Protein AF-A0A1S8KI86-F1 (afdb_monomer_lite)

Sequence (81 aa):
ISARYVGEEPLSPMTRSYNDILETILPPEIKVHVLARKKTEQHQVISASQVRKAYLAGQLEKIKYMVPETTYQYLKNKRER

Structure (mmCIF, N/CA/C/O backbone):
data_AF-A0A1S8KI86-F1
#
_entry.id   AF-A0A1S8KI86-F1
#
loop_
_atom_site.group_PDB
_atom_site.id
_atom_site.type_symbol
_atom_site.label_atom_id
_atom_site.label_alt_id
_atom_site.label_comp_id
_atom_site.label_asym_id
_atom_site.label_entity_id
_atom_site.label_seq_id
_atom_site.pdbx_PDB_ins_code
_atom_site.Cartn_x
_atom_site.Cartn_y
_atom_site.Cartn_z
_atom_site.occupancy
_atom_site.B_iso_or_equiv
_atom_site.auth_seq_id
_atom_site.auth_comp_id
_atom_site.auth_asym_id
_atom_site.auth_atom_id
_atom_site.pdbx_PDB_model_num
ATOM 1 N N . ILE A 1 1 ? 20.207 5.860 -9.528 1.00 78.50 1 ILE A N 1
ATOM 2 C CA . ILE A 1 1 ? 19.141 4.901 -9.138 1.00 78.50 1 ILE A CA 1
ATOM 3 C C . ILE A 1 1 ? 18.996 3.923 -10.297 1.00 78.50 1 ILE A C 1
ATOM 5 O O . ILE A 1 1 ? 18.813 4.409 -11.400 1.00 78.50 1 ILE A O 1
ATOM 9 N N . SER A 1 2 ? 19.140 2.611 -10.085 1.00 93.69 2 SER A N 1
ATOM 10 C CA . SER A 1 2 ? 19.150 1.587 -11.156 1.00 93.69 2 SER A CA 1
ATOM 11 C C . SER A 1 2 ? 17.921 0.667 -11.171 1.00 93.69 2 SER A C 1
ATOM 13 O O . SER A 1 2 ? 17.735 -0.111 -12.103 1.00 93.69 2 SER A O 1
ATOM 15 N N . ALA A 1 3 ? 17.077 0.732 -10.140 1.00 95.31 3 ALA A N 1
ATOM 16 C CA . ALA A 1 3 ? 15.905 -0.122 -10.002 1.00 95.31 3 ALA A CA 1
ATOM 17 C C . ALA A 1 3 ? 14.730 0.651 -9.403 1.00 95.31 3 ALA A C 1
ATOM 19 O O . ALA A 1 3 ? 14.915 1.538 -8.565 1.00 95.31 3 ALA A O 1
ATOM 20 N N . ARG A 1 4 ? 13.518 0.279 -9.813 1.00 95.31 4 ARG A N 1
ATOM 21 C CA . ARG A 1 4 ? 12.259 0.817 -9.303 1.00 95.31 4 ARG A CA 1
ATOM 22 C C . ARG A 1 4 ? 11.360 -0.325 -8.846 1.00 95.31 4 ARG A C 1
ATOM 24 O O . ARG A 1 4 ? 11.063 -1.221 -9.625 1.00 95.31 4 ARG A O 1
ATOM 31 N N . TYR A 1 5 ? 10.903 -0.262 -7.598 1.00 94.31 5 TYR A N 1
ATOM 32 C CA . TYR A 1 5 ? 9.999 -1.252 -7.016 1.00 94.31 5 TYR A CA 1
ATOM 33 C C . TYR A 1 5 ? 8.600 -0.664 -6.905 1.00 94.31 5 TYR A C 1
ATOM 35 O O . TYR A 1 5 ? 8.414 0.406 -6.323 1.00 94.31 5 TYR A O 1
ATOM 43 N N . VAL A 1 6 ? 7.621 -1.366 -7.460 1.00 93.31 6 VAL A N 1
ATOM 44 C CA . VAL A 1 6 ? 6.204 -1.009 -7.377 1.00 93.31 6 VAL A CA 1
ATOM 45 C C . VAL A 1 6 ? 5.416 -2.202 -6.857 1.00 93.31 6 VAL A C 1
ATOM 47 O O . VAL A 1 6 ? 5.832 -3.348 -7.002 1.00 93.31 6 VAL A O 1
ATOM 50 N N . GLY A 1 7 ? 4.286 -1.945 -6.206 1.00 91.44 7 GLY A N 1
ATOM 51 C CA . GLY A 1 7 ? 3.371 -3.009 -5.805 1.00 91.44 7 GLY A CA 1
ATOM 52 C C . GLY A 1 7 ? 2.437 -3.386 -6.949 1.00 91.44 7 GLY A C 1
ATOM 53 O O . GLY A 1 7 ? 1.999 -2.523 -7.711 1.00 91.44 7 GLY A O 1
ATOM 54 N N . GLU A 1 8 ? 2.076 -4.661 -7.026 1.00 89.94 8 GLU A N 1
ATOM 55 C CA . GLU A 1 8 ? 0.955 -5.120 -7.833 1.00 89.94 8 GLU A CA 1
ATOM 56 C C . GLU A 1 8 ? -0.327 -4.409 -7.375 1.00 89.94 8 GLU A C 1
ATOM 58 O O . GLU A 1 8 ? -0.628 -4.310 -6.175 1.00 89.94 8 GLU A O 1
ATOM 63 N N . GLU A 1 9 ? -1.106 -3.914 -8.333 1.00 84.69 9 GLU A N 1
ATOM 64 C CA . GLU A 1 9 ? -2.364 -3.233 -8.055 1.00 84.69 9 GLU A CA 1
ATOM 65 C C . GLU A 1 9 ? -3.517 -3.879 -8.827 1.00 84.69 9 GLU A C 1
ATOM 67 O O . GLU A 1 9 ? -3.863 -3.452 -9.929 1.00 84.69 9 GLU A O 1
ATOM 72 N N . PRO A 1 10 ? -4.141 -4.925 -8.255 1.00 75.12 10 PRO A N 1
ATOM 73 C CA . PRO A 1 10 ? -5.267 -5.583 -8.887 1.00 75.12 10 PRO A CA 1
ATOM 74 C C . PRO A 1 10 ? -6.592 -4.848 -8.686 1.00 75.12 10 PRO A C 1
ATOM 76 O O . PRO A 1 10 ? -7.557 -5.167 -9.373 1.00 75.12 10 PRO A O 1
ATOM 79 N N . LEU A 1 11 ? -6.659 -3.882 -7.763 1.00 78.25 1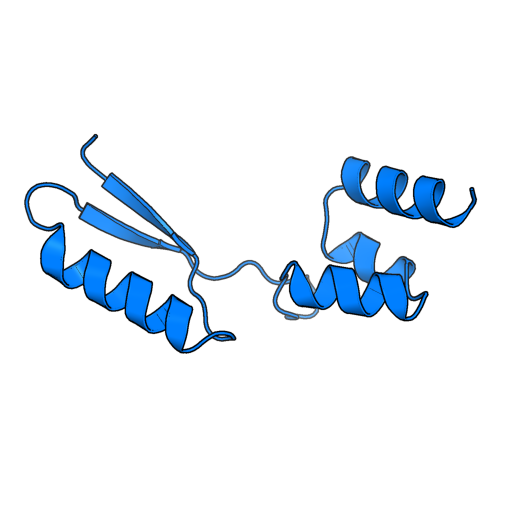1 LEU A N 1
ATOM 80 C CA . LEU A 1 11 ? -7.911 -3.235 -7.370 1.00 78.25 11 LEU A CA 1
ATOM 81 C C . LEU A 1 11 ? -8.160 -1.904 -8.095 1.00 78.25 11 LEU A C 1
ATOM 83 O O . LEU A 1 11 ? -9.271 -1.385 -8.026 1.00 78.25 11 LEU A O 1
ATOM 87 N N . SER A 1 12 ? -7.149 -1.341 -8.763 1.00 84.31 12 SER A N 1
ATOM 88 C CA . SER A 1 12 ? -7.229 -0.060 -9.476 1.00 84.31 12 SER A CA 1
ATOM 89 C C . SER A 1 12 ? -6.692 -0.210 -10.903 1.00 84.31 12 SER A C 1
ATOM 91 O O . SER A 1 12 ? -5.474 -0.289 -11.082 1.00 84.31 12 SER A O 1
ATOM 93 N N . PRO A 1 13 ? -7.566 -0.208 -11.930 1.00 87.44 13 PRO A N 1
ATOM 94 C CA . PRO A 1 13 ? -7.141 -0.287 -13.328 1.00 87.44 13 PRO A CA 1
ATOM 95 C C . PRO A 1 13 ? -6.170 0.833 -13.716 1.00 87.44 13 PRO A C 1
ATOM 97 O O . PRO A 1 13 ? -5.152 0.573 -14.344 1.00 87.44 13 PRO A O 1
ATOM 100 N N . MET A 1 14 ? -6.427 2.062 -13.255 1.00 88.81 14 MET A N 1
ATOM 101 C CA . MET A 1 14 ? -5.564 3.219 -13.525 1.00 88.81 14 MET A CA 1
ATOM 102 C C . MET A 1 14 ? -4.146 3.023 -12.985 1.00 88.81 14 MET A C 1
ATOM 104 O O . MET A 1 14 ? -3.161 3.341 -13.645 1.00 88.81 14 MET A O 1
ATOM 108 N N . THR A 1 15 ? -4.029 2.487 -11.773 1.00 86.19 15 THR A N 1
ATOM 109 C CA . THR A 1 15 ? -2.724 2.245 -11.151 1.00 86.19 15 THR A CA 1
ATOM 110 C C . THR A 1 15 ? -2.017 1.043 -11.776 1.00 86.19 15 THR A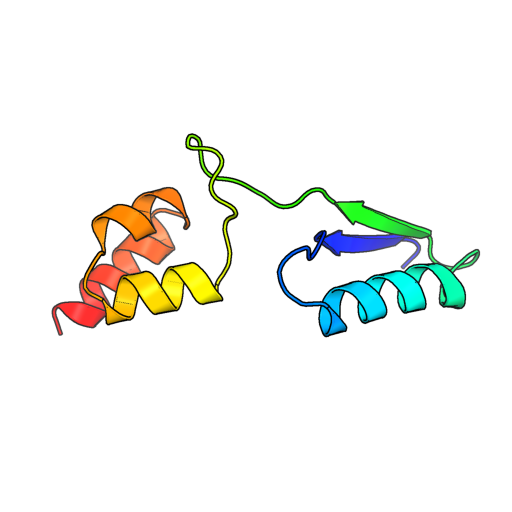 C 1
ATOM 112 O O . THR A 1 15 ? -0.794 1.042 -11.860 1.00 86.19 15 THR A O 1
ATOM 115 N N . ARG A 1 16 ? -2.762 0.042 -12.262 1.00 89.75 16 ARG A N 1
ATOM 116 C CA . ARG A 1 16 ? -2.189 -1.037 -13.073 1.00 89.75 16 ARG A CA 1
ATOM 117 C C . ARG A 1 16 ? -1.561 -0.477 -14.351 1.00 89.75 16 ARG A C 1
ATOM 119 O O . ARG A 1 16 ? -0.380 -0.703 -14.567 1.00 89.75 16 ARG A O 1
ATOM 126 N N . SER A 1 17 ? -2.291 0.348 -15.106 1.00 91.38 17 SER A N 1
ATOM 127 C CA . SER A 1 17 ? -1.755 0.990 -16.314 1.00 91.38 17 SER A CA 1
ATOM 128 C C . SER A 1 17 ? -0.535 1.868 -16.030 1.00 91.38 17 SER A C 1
ATOM 130 O O . SER A 1 17 ? 0.374 1.942 -16.849 1.00 91.38 17 SER A O 1
ATOM 132 N N . TYR A 1 18 ? -0.471 2.507 -14.857 1.00 92.25 18 TYR A N 1
ATOM 133 C CA . TYR A 1 18 ? 0.733 3.218 -14.429 1.00 92.25 18 TYR A CA 1
ATOM 134 C C . TYR A 1 18 ? 1.954 2.289 -14.332 1.00 92.25 18 TYR A C 1
ATOM 136 O O . TYR A 1 18 ? 3.019 2.651 -14.826 1.00 92.25 18 TYR A O 1
ATOM 144 N N . ASN A 1 19 ? 1.810 1.095 -13.745 1.00 93.19 19 ASN A N 1
ATOM 145 C CA . ASN A 1 19 ? 2.895 0.112 -13.693 1.00 93.19 19 ASN A CA 1
ATOM 146 C C . ASN A 1 19 ? 3.305 -0.348 -15.102 1.00 93.19 19 ASN A C 1
ATOM 148 O O . ASN A 1 19 ? 4.497 -0.353 -15.392 1.00 93.19 19 ASN A O 1
ATOM 152 N N . ASP A 1 20 ? 2.338 -0.637 -15.978 1.00 93.00 20 ASP A N 1
ATOM 153 C CA . ASP A 1 20 ? 2.598 -1.085 -17.357 1.00 93.00 20 ASP A CA 1
ATOM 154 C C . ASP A 1 20 ? 3.404 -0.033 -18.150 1.00 93.00 20 ASP A C 1
ATOM 156 O O . ASP A 1 20 ? 4.367 -0.342 -18.858 1.00 93.00 20 ASP A O 1
ATOM 160 N N . ILE A 1 21 ? 3.054 1.249 -17.985 1.00 96.00 21 ILE A N 1
ATOM 161 C CA . ILE A 1 21 ? 3.792 2.364 -18.592 1.00 96.00 21 ILE A CA 1
ATOM 162 C C . ILE A 1 21 ? 5.215 2.430 -18.033 1.00 96.00 21 ILE A C 1
ATOM 164 O O . ILE A 1 21 ? 6.159 2.591 -18.804 1.00 96.00 21 ILE A O 1
ATOM 168 N N . LEU A 1 22 ? 5.397 2.287 -16.714 1.00 94.94 22 LEU A N 1
ATOM 169 C CA . LEU A 1 22 ? 6.731 2.297 -16.107 1.00 94.94 22 LEU A CA 1
ATOM 170 C C . LEU A 1 22 ? 7.614 1.168 -16.643 1.00 94.94 22 LEU A C 1
ATOM 172 O O . LEU A 1 22 ? 8.785 1.411 -16.921 1.00 94.94 22 LEU A O 1
ATOM 176 N N . GLU A 1 23 ? 7.068 -0.037 -16.803 1.00 94.69 23 GLU A N 1
ATOM 177 C CA . GLU A 1 23 ? 7.788 -1.178 -17.383 1.00 94.69 23 GLU A CA 1
ATOM 178 C C . GLU A 1 23 ? 8.183 -0.944 -18.846 1.00 94.69 23 GLU A C 1
ATOM 180 O O . GLU A 1 23 ? 9.177 -1.503 -19.300 1.00 94.69 23 GLU A O 1
ATOM 185 N N . THR A 1 24 ? 7.456 -0.083 -19.561 1.00 95.69 24 THR A N 1
ATOM 186 C CA . THR A 1 24 ? 7.733 0.249 -20.964 1.00 95.69 24 THR A CA 1
ATOM 187 C C . THR A 1 24 ? 8.795 1.342 -21.118 1.00 95.69 24 THR A C 1
ATOM 189 O O . THR A 1 24 ? 9.652 1.234 -21.989 1.00 95.69 24 THR A O 1
ATOM 192 N N . 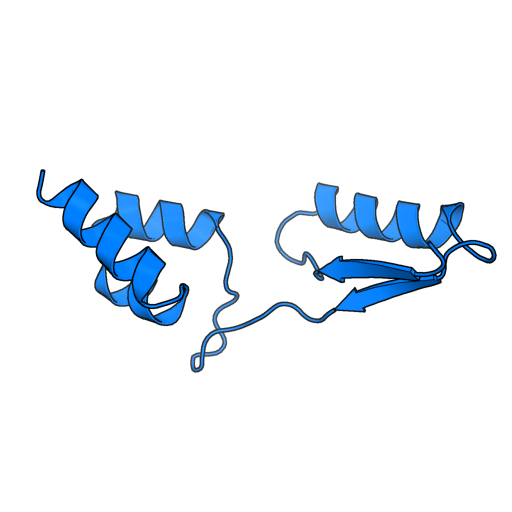ILE A 1 25 ? 8.742 2.409 -20.311 1.00 96.88 25 ILE A N 1
ATOM 193 C CA . ILE A 1 25 ? 9.534 3.634 -20.559 1.00 96.88 25 ILE A CA 1
ATOM 194 C C . ILE A 1 25 ? 10.863 3.707 -19.803 1.00 96.88 25 ILE A C 1
ATOM 196 O O . ILE A 1 25 ? 11.673 4.583 -20.090 1.00 96.88 25 ILE A O 1
ATOM 200 N N . LEU A 1 26 ? 11.042 2.885 -18.767 1.00 95.50 26 LEU A N 1
ATOM 201 C CA . LEU A 1 26 ? 12.200 2.959 -17.872 1.00 95.50 26 LEU A CA 1
ATOM 202 C C . LEU A 1 26 ? 13.364 2.021 -18.234 1.00 95.50 26 LEU A C 1
ATOM 204 O O . LEU A 1 26 ? 14.504 2.390 -17.942 1.00 95.50 26 LEU A O 1
ATOM 208 N N . PRO A 1 27 ? 13.140 0.822 -18.803 1.00 94.38 27 PRO A N 1
ATOM 209 C CA . PRO A 1 27 ? 14.240 -0.023 -19.252 1.00 94.38 27 PRO A CA 1
ATOM 210 C C . PRO A 1 27 ? 14.925 0.512 -20.524 1.00 94.38 27 PRO A C 1
ATOM 212 O O . PRO A 1 27 ? 14.247 1.078 -21.380 1.00 94.38 27 PRO A O 1
ATOM 215 N N . PRO A 1 28 ? 16.229 0.223 -20.712 1.00 92.38 28 PRO A N 1
ATOM 216 C CA . PRO A 1 28 ? 17.086 -0.594 -19.844 1.00 92.38 28 PRO A CA 1
ATOM 217 C C . PRO A 1 28 ? 17.727 0.164 -18.668 1.00 92.38 28 PRO A C 1
ATOM 219 O O . PRO A 1 28 ? 18.294 -0.483 -17.788 1.00 92.38 28 PRO A O 1
ATOM 222 N N . GLU A 1 29 ? 17.656 1.497 -18.626 1.00 96.38 29 GLU A N 1
ATOM 223 C CA . GLU A 1 29 ? 18.365 2.333 -17.645 1.00 96.38 29 GLU A CA 1
ATOM 224 C C . GLU A 1 29 ? 17.902 2.073 -16.207 1.00 96.38 29 GLU A C 1
ATOM 226 O O . GLU A 1 29 ? 18.702 2.113 -15.266 1.00 96.38 29 GLU A O 1
ATOM 231 N N . ILE A 1 30 ? 16.606 1.802 -16.025 1.00 96.56 30 ILE A N 1
ATOM 232 C CA . ILE A 1 30 ? 16.003 1.488 -14.732 1.00 96.56 30 ILE A CA 1
ATOM 233 C C . ILE A 1 30 ? 15.158 0.222 -14.859 1.00 96.56 30 ILE A C 1
ATOM 235 O O . ILE A 1 30 ? 14.120 0.194 -15.520 1.00 96.56 30 ILE A O 1
ATOM 239 N N . LYS A 1 31 ? 15.559 -0.827 -14.138 1.00 96.00 31 LYS A N 1
ATOM 240 C CA . LYS A 1 31 ? 14.791 -2.073 -14.072 1.00 96.00 31 LYS A CA 1
ATOM 241 C C . LYS A 1 31 ? 13.568 -1.907 -13.174 1.00 96.00 31 LYS A C 1
ATOM 243 O O . LYS A 1 31 ? 13.693 -1.516 -12.011 1.00 96.00 31 LYS A O 1
ATOM 248 N N . VAL A 1 32 ? 12.391 -2.239 -13.693 1.00 96.00 32 VAL A N 1
ATOM 249 C CA . VAL A 1 32 ? 11.140 -2.202 -12.929 1.00 96.00 32 VAL A CA 1
ATOM 250 C C . VAL A 1 32 ? 10.854 -3.576 -12.329 1.00 96.00 32 VAL A C 1
ATOM 252 O O . VAL A 1 32 ? 10.984 -4.602 -12.991 1.00 96.00 32 VAL A O 1
ATOM 255 N N . HIS A 1 33 ? 10.503 -3.588 -11.046 1.00 94.94 33 HIS A N 1
ATOM 256 C CA . HIS A 1 33 ? 10.161 -4.778 -10.281 1.00 94.94 33 HIS A CA 1
ATOM 257 C C . HIS A 1 33 ? 8.765 -4.616 -9.681 1.00 94.94 33 HIS A C 1
ATOM 259 O O . HIS A 1 33 ? 8.563 -3.788 -8.788 1.00 94.94 33 HIS A O 1
ATOM 265 N N . VAL A 1 34 ? 7.816 -5.431 -10.140 1.00 93.19 34 VAL A N 1
ATOM 266 C CA . VAL A 1 34 ? 6.467 -5.497 -9.571 1.00 93.19 34 VAL A CA 1
ATOM 267 C C . VAL A 1 34 ? 6.441 -6.553 -8.468 1.00 93.19 34 VAL A C 1
ATOM 269 O O . VAL A 1 34 ? 6.662 -7.738 -8.706 1.00 93.19 34 VAL A O 1
ATOM 272 N N . LEU A 1 35 ? 6.191 -6.117 -7.237 1.00 93.81 35 LEU A N 1
ATOM 273 C CA . LEU A 1 35 ? 6.100 -6.976 -6.063 1.00 93.81 35 LEU A CA 1
ATOM 274 C C . LEU A 1 35 ? 4.654 -7.418 -5.844 1.00 93.81 35 LEU A C 1
ATOM 276 O O . LEU A 1 35 ? 3.738 -6.595 -5.874 1.00 93.81 35 LEU A O 1
ATOM 280 N N . ALA A 1 36 ? 4.458 -8.706 -5.560 1.00 91.62 36 ALA A N 1
ATOM 281 C CA . ALA A 1 36 ? 3.143 -9.249 -5.242 1.00 91.62 36 ALA A CA 1
ATOM 282 C C . ALA A 1 36 ? 2.498 -8.495 -4.071 1.00 91.62 36 ALA A C 1
ATOM 284 O O . ALA A 1 36 ? 3.155 -8.122 -3.090 1.00 91.62 36 ALA A O 1
ATOM 285 N N . ARG A 1 37 ? 1.186 -8.274 -4.160 1.00 90.56 37 ARG A N 1
ATOM 286 C CA . ARG A 1 37 ? 0.479 -7.505 -3.137 1.00 90.56 37 ARG A CA 1
ATOM 287 C C . ARG A 1 37 ? 0.403 -8.269 -1.817 1.00 90.56 37 ARG A C 1
ATOM 289 O O . ARG A 1 37 ? 0.017 -9.437 -1.784 1.00 90.56 37 ARG A O 1
ATOM 296 N N . LYS A 1 38 ? 0.701 -7.583 -0.710 1.00 90.56 38 LYS A N 1
ATOM 297 C CA . LYS A 1 38 ? 0.595 -8.166 0.633 1.00 90.56 38 LYS A CA 1
ATOM 298 C C . LYS A 1 38 ? -0.862 -8.520 0.954 1.00 90.56 38 LYS A C 1
ATOM 300 O O . LYS A 1 38 ? -1.778 -7.732 0.700 1.00 90.56 38 LYS A O 1
ATOM 305 N N . LYS A 1 39 ? -1.059 -9.697 1.543 1.00 90.69 39 LYS A N 1
ATOM 306 C CA . LYS A 1 39 ? -2.356 -10.211 1.994 1.00 90.69 39 LYS A CA 1
ATOM 307 C C . LYS A 1 39 ? -2.304 -10.507 3.494 1.00 90.69 39 LYS A C 1
ATOM 309 O O . LYS A 1 39 ? -1.217 -10.688 4.043 1.00 90.69 39 LYS A O 1
ATOM 314 N N . THR A 1 40 ? -3.460 -10.515 4.148 1.00 88.38 40 THR A N 1
ATOM 315 C CA . THR A 1 40 ? -3.614 -11.046 5.507 1.00 88.38 40 THR A CA 1
ATOM 316 C C . THR A 1 40 ? -3.498 -12.572 5.486 1.00 88.38 40 THR A C 1
ATOM 318 O O . THR A 1 40 ? -3.541 -13.191 4.419 1.00 88.38 40 THR A O 1
ATOM 321 N N . GLU A 1 41 ? -3.409 -13.196 6.660 1.00 85.56 41 GLU A N 1
ATOM 322 C CA . GLU A 1 41 ? -3.423 -14.662 6.797 1.00 85.56 41 GLU A CA 1
ATOM 323 C C . GLU A 1 41 ? -4.696 -15.292 6.200 1.00 85.56 41 GLU A C 1
ATOM 325 O O . GLU A 1 41 ? -4.666 -16.379 5.629 1.00 85.56 41 GLU A O 1
ATOM 330 N N . GLN A 1 42 ? -5.814 -14.563 6.222 1.00 84.38 42 GLN A N 1
ATOM 331 C CA . GLN A 1 42 ? -7.092 -14.960 5.622 1.00 84.38 42 GLN A CA 1
ATOM 332 C C . GLN A 1 42 ? -7.173 -14.642 4.116 1.00 84.38 42 GLN A C 1
ATOM 334 O O . GLN A 1 42 ? -8.264 -14.536 3.563 1.00 84.38 42 GLN A O 1
ATOM 339 N N . HIS A 1 43 ? -6.031 -14.455 3.445 1.00 84.31 43 HIS A N 1
ATOM 340 C CA . HIS A 1 43 ? -5.918 -14.170 2.008 1.00 84.31 43 HIS A CA 1
ATOM 341 C C . HIS A 1 43 ? -6.589 -12.869 1.541 1.00 84.31 43 HIS A C 1
ATOM 343 O O . HIS A 1 43 ? -6.720 -12.625 0.337 1.00 84.31 43 HIS A O 1
ATOM 349 N N . GLN A 1 44 ? -6.961 -11.984 2.465 1.00 85.19 44 GLN A N 1
ATOM 350 C CA . GLN A 1 44 ? -7.527 -10.694 2.110 1.00 85.19 44 GLN A CA 1
ATOM 351 C C . GLN A 1 44 ? -6.409 -9.741 1.694 1.00 85.19 44 GLN A C 1
ATOM 353 O O . GLN A 1 44 ? -5.432 -9.560 2.414 1.00 85.19 44 GLN A O 1
ATOM 358 N N . VAL A 1 45 ? -6.548 -9.099 0.535 1.00 87.69 45 VAL A N 1
ATOM 359 C CA . VAL A 1 45 ? -5.619 -8.044 0.111 1.00 87.69 45 VAL A CA 1
ATOM 360 C C . VAL A 1 45 ? -5.550 -6.955 1.182 1.00 87.69 45 VAL A C 1
ATOM 362 O O . VAL A 1 45 ? -6.581 -6.519 1.683 1.00 87.69 45 VAL A O 1
ATOM 365 N N . ILE A 1 46 ? -4.343 -6.499 1.518 1.00 90.81 46 ILE A N 1
ATOM 366 C CA . ILE A 1 46 ? -4.149 -5.339 2.387 1.00 90.81 46 ILE A CA 1
ATOM 367 C C . ILE A 1 46 ? -4.140 -4.083 1.510 1.00 90.81 46 ILE A C 1
ATOM 369 O O . ILE A 1 46 ? -3.350 -3.966 0.572 1.00 90.81 46 ILE A O 1
ATOM 373 N N . SER A 1 47 ? -5.037 -3.134 1.789 1.00 90.62 47 SER A N 1
ATOM 374 C CA . SER A 1 47 ? -5.080 -1.843 1.095 1.00 90.62 47 SER A CA 1
ATOM 375 C C . SER A 1 47 ? -5.556 -0.711 2.003 1.00 90.62 47 SER A C 1
ATOM 377 O O . SER A 1 47 ? -6.416 -0.897 2.866 1.00 90.62 47 SER A O 1
ATOM 379 N N . ALA A 1 48 ? -5.055 0.502 1.755 1.00 91.12 48 ALA A N 1
ATOM 380 C CA . ALA A 1 48 ? -5.459 1.689 2.508 1.00 91.12 48 ALA A CA 1
ATOM 381 C C . ALA A 1 48 ? -6.964 1.989 2.368 1.00 91.12 48 ALA A C 1
ATOM 383 O O . ALA A 1 48 ? -7.603 2.443 3.315 1.00 91.12 48 ALA A O 1
ATOM 384 N N . SER A 1 49 ? -7.555 1.698 1.204 1.00 90.50 49 SER A N 1
ATOM 385 C CA . SER A 1 49 ? -8.995 1.859 0.974 1.00 90.50 49 SER A CA 1
ATOM 386 C C . SER A 1 49 ? -9.829 0.935 1.85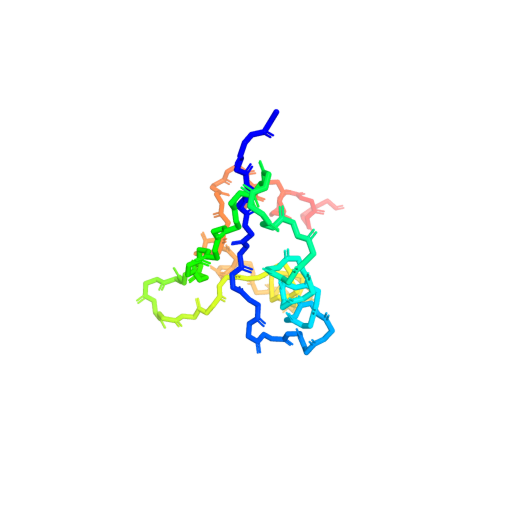8 1.00 90.50 49 SER A C 1
ATOM 388 O O . SER A 1 49 ? -10.833 1.378 2.411 1.00 90.50 49 SER A O 1
ATOM 390 N N . GLN A 1 50 ? -9.420 -0.323 2.040 1.00 91.44 50 GLN A N 1
ATOM 391 C CA . GLN A 1 50 ? -10.114 -1.241 2.948 1.00 91.44 50 GLN A CA 1
ATOM 392 C C . GLN A 1 50 ? -9.928 -0.850 4.414 1.00 91.44 50 GLN A C 1
ATOM 394 O O . GLN A 1 50 ? -10.907 -0.879 5.153 1.00 91.44 50 GLN A O 1
ATOM 399 N N . VAL A 1 51 ? -8.730 -0.408 4.815 1.00 94.69 51 VAL A N 1
ATOM 400 C CA . VAL A 1 51 ? -8.491 0.105 6.176 1.00 94.69 51 VAL A CA 1
ATOM 401 C C . VAL A 1 51 ? -9.419 1.284 6.479 1.00 94.69 51 VAL A C 1
ATOM 403 O O . VAL A 1 51 ? -10.113 1.267 7.492 1.00 94.69 51 VAL A O 1
ATOM 406 N N . ARG A 1 52 ? -9.515 2.272 5.575 1.00 95.38 52 ARG A N 1
ATOM 407 C CA . ARG A 1 52 ? -10.443 3.408 5.733 1.00 95.38 52 ARG A CA 1
ATOM 408 C C . ARG A 1 52 ? -11.903 2.961 5.803 1.00 95.38 52 ARG A C 1
ATOM 410 O O . ARG A 1 52 ? -12.628 3.432 6.671 1.00 95.38 52 ARG A O 1
ATOM 417 N N . LYS A 1 53 ? -12.334 2.039 4.932 1.00 95.06 53 LYS A N 1
ATOM 418 C CA . LYS A 1 53 ? -13.703 1.491 4.959 1.00 95.06 53 LYS A CA 1
ATOM 419 C C . LYS A 1 53 ? -14.015 0.805 6.293 1.00 95.06 53 LYS A C 1
ATOM 421 O O . LYS A 1 53 ? -15.054 1.087 6.879 1.00 95.06 53 LYS A O 1
ATOM 426 N N . ALA A 1 54 ? -13.120 -0.050 6.790 1.00 94.81 54 ALA A N 1
ATOM 427 C CA . ALA A 1 54 ? -13.286 -0.727 8.076 1.00 94.81 54 ALA A CA 1
ATOM 428 C C . ALA A 1 54 ? -13.302 0.265 9.249 1.00 94.81 54 ALA A C 1
ATOM 430 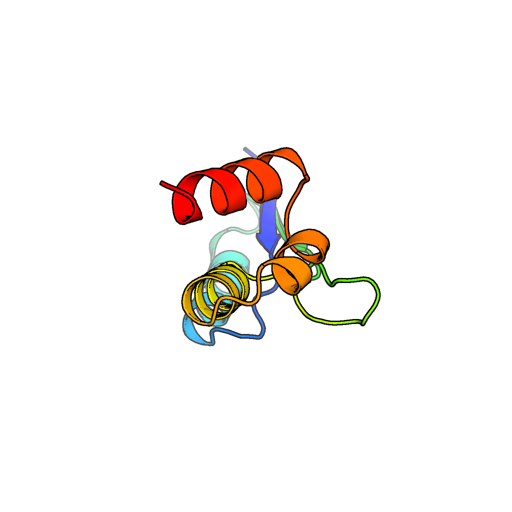O O . ALA A 1 54 ? -14.122 0.125 10.153 1.00 94.81 54 ALA A O 1
ATOM 431 N N . TYR A 1 55 ? -12.451 1.295 9.201 1.00 96.19 55 TYR A N 1
ATOM 432 C CA . TYR A 1 55 ? -12.396 2.349 10.214 1.00 96.19 55 TYR A CA 1
ATOM 433 C C . TYR A 1 55 ? -13.715 3.120 10.304 1.00 96.19 55 TYR A C 1
ATOM 435 O O . TYR A 1 55 ? -14.279 3.245 11.389 1.00 96.19 55 TYR A O 1
ATOM 443 N N . LEU A 1 56 ? -14.243 3.560 9.157 1.00 95.50 56 LEU A N 1
ATOM 444 C CA . LEU A 1 56 ? -15.526 4.263 9.067 1.00 95.50 56 LEU A CA 1
ATOM 445 C C . LEU A 1 56 ? -16.711 3.378 9.478 1.00 95.50 56 LEU A C 1
ATOM 447 O O . LEU A 1 56 ? -17.632 3.857 10.126 1.00 95.50 56 LEU A O 1
ATOM 451 N N . ALA A 1 57 ? -16.670 2.082 9.158 1.00 96.06 57 ALA A N 1
ATOM 452 C CA . ALA A 1 57 ? -17.682 1.108 9.575 1.00 96.06 57 ALA A CA 1
ATOM 453 C C . ALA A 1 57 ? -17.566 0.693 11.056 1.00 96.06 57 ALA A C 1
ATOM 455 O O . ALA A 1 57 ? -18.295 -0.182 11.517 1.00 96.06 57 ALA A O 1
ATOM 456 N N . GLY A 1 58 ? -16.608 1.256 11.792 1.00 94.38 58 GLY A N 1
ATOM 457 C CA . GLY A 1 58 ? -16.377 0.965 13.197 1.00 94.38 58 GLY A CA 1
ATOM 458 C C . GLY A 1 58 ? -15.741 -0.402 13.495 1.00 94.38 58 GLY A C 1
ATOM 459 O O . GLY A 1 58 ? -15.641 -0.791 14.659 1.00 94.38 58 GLY A O 1
ATOM 460 N N . GLN A 1 59 ? -15.267 -1.110 12.471 1.00 94.25 59 GLN A N 1
ATOM 461 C CA . GLN A 1 59 ? -14.748 -2.478 12.537 1.00 94.25 59 GLN A CA 1
ATOM 462 C C . GLN A 1 59 ? -13.244 -2.499 12.866 1.00 94.25 59 GLN A C 1
ATOM 464 O O . GLN A 1 59 ? -12.442 -3.004 12.080 1.00 94.25 59 GLN A O 1
ATOM 469 N N . LEU A 1 60 ? -12.845 -1.937 14.016 1.00 92.62 60 LEU A N 1
ATOM 470 C CA . LEU A 1 60 ? -11.426 -1.801 14.390 1.00 92.62 60 LEU A CA 1
ATOM 471 C C . LEU A 1 60 ? -10.683 -3.141 14.459 1.00 92.62 60 LEU A C 1
ATOM 473 O O . LEU A 1 60 ? -9.554 -3.216 13.982 1.00 92.62 60 LEU A O 1
ATOM 477 N N . GLU A 1 61 ? -11.318 -4.205 14.950 1.00 91.94 61 GLU A N 1
ATOM 478 C CA . GLU A 1 61 ? -10.683 -5.530 15.039 1.00 91.94 61 GLU A CA 1
ATOM 479 C C . GLU A 1 61 ? -10.187 -6.040 13.679 1.00 91.94 61 GLU A C 1
ATOM 481 O O . GLU A 1 61 ? -9.122 -6.642 13.589 1.00 91.94 61 GLU A O 1
ATOM 486 N N . LYS A 1 62 ? -10.888 -5.721 12.581 1.00 91.12 62 LYS A N 1
ATOM 487 C CA . LYS A 1 62 ? -10.428 -6.089 11.231 1.00 91.12 62 LYS A CA 1
ATOM 488 C C . LYS A 1 62 ? -9.159 -5.344 10.828 1.00 91.12 62 LYS A C 1
ATOM 490 O O . LYS A 1 62 ? -8.335 -5.889 10.102 1.00 91.12 62 LYS A O 1
ATOM 495 N N . ILE A 1 63 ? -8.991 -4.106 11.292 1.00 94.12 63 ILE A N 1
ATOM 496 C CA . ILE A 1 63 ? -7.839 -3.263 10.953 1.00 94.12 63 ILE A CA 1
ATOM 497 C C . ILE A 1 63 ? -6.560 -3.812 11.581 1.00 94.12 63 ILE A C 1
ATOM 499 O O . ILE A 1 63 ? -5.511 -3.726 10.946 1.00 94.12 63 ILE A O 1
ATOM 503 N N . LYS A 1 64 ? -6.645 -4.424 12.769 1.00 93.75 64 LYS A N 1
ATOM 504 C CA . LYS A 1 64 ? -5.502 -5.016 13.483 1.00 93.75 64 LYS A CA 1
ATOM 505 C C . LYS A 1 64 ? -4.690 -5.985 12.616 1.00 93.75 64 LYS A C 1
ATOM 507 O O . LYS A 1 64 ? -3.471 -6.016 12.706 1.00 93.75 64 LYS A O 1
ATOM 512 N N . TYR A 1 65 ? -5.352 -6.725 11.727 1.00 92.00 65 TYR A N 1
ATOM 513 C CA . TYR A 1 65 ? -4.703 -7.684 10.824 1.00 92.00 65 TYR A CA 1
ATOM 514 C C . TYR A 1 65 ? -4.143 -7.055 9.537 1.00 92.00 65 TYR A C 1
ATOM 516 O O . TYR A 1 65 ? -3.472 -7.727 8.757 1.00 92.00 65 TYR A O 1
ATOM 524 N N . MET A 1 66 ? -4.429 -5.776 9.280 1.00 93.12 66 MET A N 1
ATOM 525 C CA . MET A 1 66 ? -4.069 -5.081 8.039 1.00 93.12 66 MET A CA 1
ATOM 526 C C . MET A 1 66 ? -2.926 -4.079 8.210 1.00 93.12 66 MET A C 1
ATOM 528 O O . MET A 1 66 ? -2.312 -3.686 7.218 1.00 93.12 66 MET A O 1
ATOM 532 N N . VAL A 1 67 ? -2.654 -3.630 9.436 1.00 94.31 67 VAL A N 1
ATOM 533 C CA . VAL A 1 67 ? -1.671 -2.578 9.723 1.00 94.31 67 VAL A CA 1
ATOM 534 C C . VAL A 1 67 ? -0.746 -2.987 10.871 1.00 94.31 67 VAL A C 1
ATOM 536 O O . VAL A 1 67 ? -1.120 -3.832 11.678 1.00 94.31 67 VAL A O 1
ATOM 539 N N . PRO A 1 68 ? 0.456 -2.395 10.982 1.00 95.19 68 PRO A N 1
ATOM 540 C CA . PRO A 1 68 ? 1.306 -2.588 12.152 1.00 95.19 68 PRO A CA 1
ATOM 541 C C . PRO A 1 68 ? 0.620 -2.134 13.444 1.00 95.19 68 PRO A C 1
ATOM 543 O O . PRO A 1 68 ? -0.181 -1.196 13.430 1.00 95.19 68 PRO A O 1
ATOM 546 N N . GLU A 1 69 ? 1.019 -2.724 14.570 1.00 95.94 69 GLU A N 1
ATOM 547 C CA . GLU A 1 69 ? 0.451 -2.437 15.894 1.00 95.94 69 GLU A CA 1
ATOM 548 C C . GLU A 1 69 ? 0.449 -0.937 16.229 1.00 95.94 69 GLU A C 1
ATOM 550 O O . GLU A 1 69 ? -0.555 -0.392 16.677 1.00 95.94 69 GLU A O 1
ATOM 555 N N . THR A 1 70 ? 1.534 -0.225 15.916 1.00 97.44 70 THR A N 1
ATOM 556 C CA . THR A 1 70 ? 1.638 1.227 16.141 1.00 97.44 70 THR A CA 1
ATOM 557 C C . THR A 1 70 ? 0.552 2.018 15.406 1.00 97.44 70 THR A C 1
ATOM 559 O O . THR A 1 70 ? -0.009 2.968 15.950 1.00 97.44 70 THR A O 1
ATOM 562 N N . THR A 1 71 ? 0.210 1.605 14.183 1.00 96.62 71 THR A N 1
ATOM 563 C CA . THR A 1 71 ? -0.850 2.232 13.382 1.00 96.62 71 THR A CA 1
ATOM 564 C C . THR A 1 71 ? -2.229 1.849 13.907 1.00 96.62 71 THR A C 1
ATOM 566 O O . THR A 1 71 ? -3.117 2.699 13.961 1.00 96.62 71 THR A O 1
ATOM 569 N N . TYR A 1 72 ? -2.411 0.595 14.331 1.00 96.88 72 TYR A N 1
ATOM 570 C CA . TYR A 1 72 ? -3.655 0.137 14.947 1.00 96.88 72 TYR A CA 1
ATOM 571 C C . TYR A 1 72 ? -3.981 0.944 16.210 1.00 96.88 72 TYR A C 1
ATOM 573 O O . TYR A 1 72 ? -5.073 1.505 16.313 1.00 96.88 72 TYR A O 1
ATOM 581 N N . GLN A 1 73 ? -3.009 1.087 17.113 1.00 97.00 73 GLN A N 1
ATOM 582 C CA . GLN A 1 73 ? -3.162 1.855 18.350 1.00 97.00 73 GLN A CA 1
ATOM 583 C C . GLN A 1 73 ? -3.453 3.332 18.079 1.00 97.00 73 GLN A C 1
ATOM 585 O O . GLN A 1 73 ? -4.353 3.908 18.686 1.00 97.00 73 GLN A O 1
ATOM 590 N N . TYR A 1 74 ? -2.756 3.943 17.114 1.00 96.88 74 TYR A N 1
ATOM 591 C CA . TYR A 1 74 ? -3.049 5.316 16.699 1.00 96.88 74 TYR A CA 1
ATOM 592 C C . TYR A 1 74 ? -4.506 5.483 16.238 1.00 96.88 74 TYR A C 1
ATOM 594 O O . TYR A 1 74 ? -5.190 6.407 16.678 1.00 96.88 74 TYR A O 1
ATOM 602 N N . LEU A 1 75 ? -4.994 4.588 15.372 1.00 96.00 75 LEU A N 1
ATOM 603 C CA . LEU A 1 75 ? -6.364 4.643 14.860 1.00 96.00 75 LEU A CA 1
ATOM 604 C C . LEU A 1 75 ? -7.394 4.418 15.971 1.00 96.00 75 LEU A C 1
ATOM 606 O O . LEU A 1 75 ? -8.378 5.151 16.037 1.00 96.00 75 LEU A O 1
ATOM 610 N N . LYS A 1 76 ? -7.158 3.451 16.863 1.00 95.69 76 LYS A N 1
ATOM 611 C CA . LYS A 1 76 ? -8.027 3.194 18.015 1.00 95.69 76 LYS A CA 1
ATOM 612 C C . LYS A 1 76 ? -8.142 4.430 18.912 1.00 95.69 76 LYS A C 1
ATOM 614 O O . LYS A 1 76 ? -9.247 4.931 19.107 1.00 95.69 76 LYS A O 1
ATOM 619 N N . ASN A 1 77 ? -7.007 4.986 19.338 1.00 95.81 77 ASN A N 1
ATOM 620 C CA . ASN A 1 77 ? -6.953 6.179 20.187 1.00 95.81 77 ASN A CA 1
ATOM 621 C C . ASN A 1 77 ? -7.617 7.397 19.533 1.00 95.81 77 ASN A C 1
ATOM 623 O O . ASN A 1 77 ? -8.223 8.215 20.216 1.00 95.81 77 ASN A O 1
ATOM 627 N N . LYS A 1 78 ? -7.502 7.544 18.207 1.00 94.50 78 LYS A N 1
ATOM 628 C CA . LYS A 1 78 ? -8.118 8.654 17.468 1.00 94.50 78 LYS A CA 1
ATOM 629 C C . LYS A 1 78 ? -9.646 8.571 17.421 1.00 94.50 78 LYS A C 1
ATOM 631 O O . LYS A 1 78 ? -10.277 9.602 17.246 1.00 94.50 78 LYS A O 1
ATOM 636 N N . ARG A 1 79 ? -10.227 7.375 17.532 1.00 89.62 79 ARG A N 1
ATOM 637 C CA . ARG A 1 79 ? -11.684 7.173 17.507 1.00 89.62 79 ARG A CA 1
ATOM 638 C C . ARG A 1 79 ? -12.336 7.323 18.883 1.00 89.62 79 ARG A C 1
ATOM 640 O O . ARG A 1 79 ? -13.523 7.601 18.956 1.00 89.62 79 ARG A O 1
ATOM 647 N N . GLU A 1 80 ? -11.583 7.067 19.949 1.00 84.25 80 GLU A N 1
ATOM 648 C CA . GLU A 1 80 ? -12.040 7.197 21.344 1.00 84.25 80 GLU A CA 1
ATOM 649 C C . GLU A 1 80 ? -11.992 8.650 21.855 1.00 84.25 80 GLU A C 1
ATOM 651 O O . GLU A 1 80 ? -12.500 8.935 22.938 1.00 84.25 80 GLU A O 1
ATOM 656 N N . ARG A 1 81 ? -11.380 9.552 21.079 1.00 69.19 81 ARG A N 1
ATOM 657 C CA . ARG A 1 81 ? -11.354 11.005 21.290 1.00 69.19 81 ARG A CA 1
ATOM 658 C C . ARG A 1 81 ? -12.464 11.681 20.500 1.00 69.19 81 ARG A C 1
ATOM 660 O O . ARG A 1 81 ? -12.996 12.679 21.0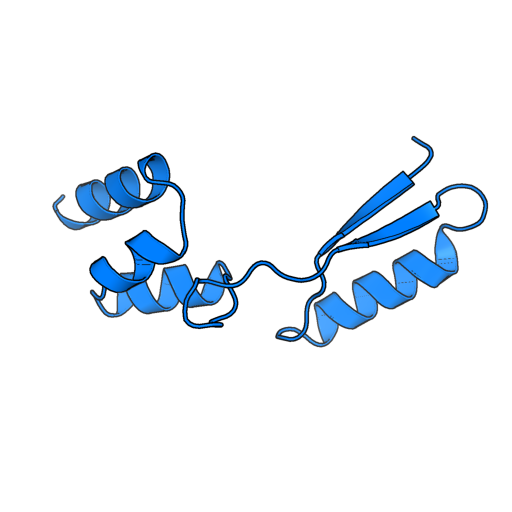25 1.00 69.19 81 ARG A O 1
#

Radius of gyration: 16.35 Å; chains: 1; bounding box: 37×26×42 Å

Organism: Enterococcus faecium (NCBI:txid1352)

Secondary structure (DSSP, 8-state):
--EEEEE--SS-HHHHHHHHHHHHHSTTTSEEEEEPPPB-TTSPBP-HHHHHHHHHTT-HHHHHTTS-HHHHHHHHHHH--

Foldseek 3Di:
DAEDEDEDDPPDPVVNVVLVVCCVPCPPRYHYHYDYFDAFPVRHGQDPVVLVVCLVVVNLVVNPRRDDPVVSVVSVVVVVD

InterPro domains:
  IPR005216 Citrate lyase ligase [PTHR40599] (1-80)
  IPR013166 Citrate lyase ligase, C-terminal [PF08218] (1-75)
  IPR013166 Citrate lyase ligase, C-terminal [SM00764] (1-75)
  IPR014729 Rossmann-like alpha/beta/alpha sandwich fold [G3DSA:3.40.50.620] (6-81)

pLDDT: mean 91.82, std 5.2, range [69.19, 97.44]